Protein AF-A0A3D5YGG3-F1 (afdb_monomer_lite)

Foldseek 3Di:
DDDQDQAALAQRHGQVPAPDPQVDSRHGVQQHHPRDGPCPPDDLVRSLVVSLVVCCVVPVPCVVVSVVSSVCNCVGPVNPDD

Radius of gyration: 12.46 Å; chains: 1; bounding box: 34×26×30 Å

Sequence (82 aa):
MQKIYTQCQSCGMPLKMDKGNSGSLIYCSSCYKNGKFTYPNISLKEMQKLVNDILKKEMKRRGFFRWLAVMQIPRLERWRKK

Secondary structure (DSSP, 8-state):
-PPPPSB-TTT--BGGG--S--S-SSS-TTTEETTEES-SS--HHHHHHHHHHHHHHH-TT-HHHHHHHHHHGGGSTTT---

Structure (mmCIF, N/CA/C/O backbone):
data_AF-A0A3D5YGG3-F1
#
_entry.id   AF-A0A3D5YGG3-F1
#
loop_
_atom_site.group_PDB
_atom_site.id
_atom_site.type_symbol
_atom_site.label_atom_id
_atom_site.label_alt_id
_atom_site.label_comp_id
_atom_site.label_asym_id
_atom_site.label_entity_id
_atom_site.label_seq_id
_atom_site.pdbx_PDB_ins_code
_atom_site.Cartn_x
_atom_site.Cartn_y
_atom_site.Cartn_z
_atom_site.occupancy
_atom_site.B_iso_or_equiv
_atom_site.auth_seq_id
_atom_site.auth_comp_id
_atom_site.auth_asym_id
_atom_site.auth_atom_id
_atom_site.pdbx_PDB_model_num
ATOM 1 N N . MET A 1 1 ? -23.187 -11.003 2.049 1.00 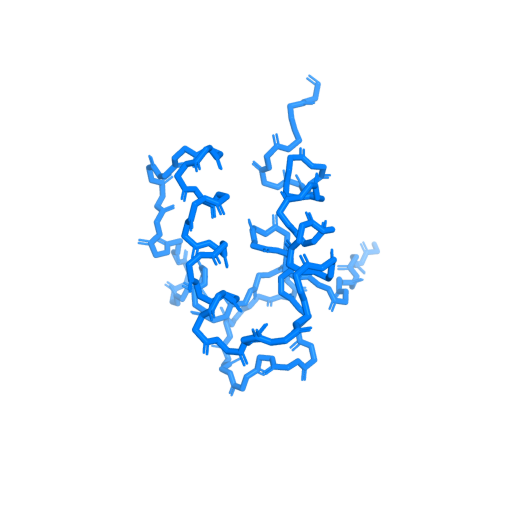45.72 1 MET A N 1
ATOM 2 C CA . MET A 1 1 ? -22.556 -10.751 0.733 1.00 45.72 1 MET A CA 1
ATOM 3 C C . MET A 1 1 ? -21.069 -10.505 0.943 1.00 45.72 1 MET A C 1
ATOM 5 O O . MET A 1 1 ? -20.727 -9.574 1.661 1.00 45.72 1 MET A O 1
ATOM 9 N N . GLN A 1 2 ? -20.188 -11.347 0.399 1.00 57.03 2 GLN A N 1
ATOM 10 C CA . GLN A 1 2 ? -18.740 -11.117 0.480 1.00 57.03 2 GLN A CA 1
ATOM 11 C C . GLN A 1 2 ? -18.362 -10.062 -0.571 1.00 57.03 2 GLN A C 1
ATOM 13 O O . GLN A 1 2 ? -18.625 -10.256 -1.755 1.00 57.03 2 GLN A O 1
ATOM 18 N N . LYS A 1 3 ? -17.816 -8.914 -0.150 1.00 65.44 3 LYS A N 1
ATOM 19 C CA . LYS A 1 3 ? -17.332 -7.885 -1.083 1.00 65.44 3 LYS A CA 1
ATOM 20 C C . LYS A 1 3 ? -16.054 -8.389 -1.748 1.00 65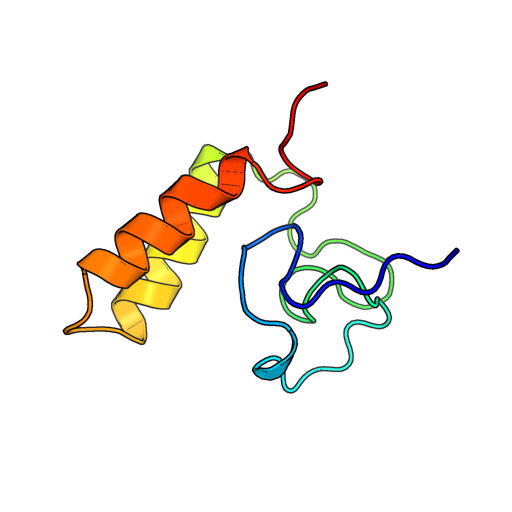.44 3 LYS A C 1
ATOM 22 O O . LYS A 1 3 ? -15.052 -8.604 -1.073 1.00 65.44 3 LYS A O 1
ATOM 27 N N . ILE A 1 4 ? -16.102 -8.577 -3.063 1.00 71.56 4 ILE A N 1
ATOM 28 C CA . ILE A 1 4 ? -14.939 -8.939 -3.875 1.00 71.56 4 ILE A CA 1
ATOM 29 C C . ILE A 1 4 ? -14.243 -7.640 -4.278 1.00 71.56 4 ILE A C 1
ATOM 31 O O . ILE A 1 4 ? -14.846 -6.792 -4.936 1.00 71.56 4 ILE A O 1
ATOM 35 N N . TYR A 1 5 ? -12.984 -7.471 -3.879 1.00 81.00 5 TYR A N 1
ATOM 36 C CA . TYR A 1 5 ? -12.194 -6.303 -4.256 1.00 81.00 5 TYR A CA 1
ATOM 37 C C . TYR A 1 5 ? -11.342 -6.630 -5.481 1.00 81.00 5 TYR A C 1
ATOM 39 O O . TYR A 1 5 ? -10.724 -7.685 -5.574 1.00 81.00 5 TYR A O 1
ATOM 47 N N . THR A 1 6 ? -11.280 -5.702 -6.432 1.00 81.75 6 THR A N 1
ATOM 48 C CA . THR A 1 6 ? -10.393 -5.799 -7.606 1.00 81.75 6 THR A CA 1
ATOM 49 C C . THR A 1 6 ? -9.000 -5.224 -7.333 1.00 81.75 6 THR A C 1
ATOM 51 O O . THR A 1 6 ? -8.050 -5.468 -8.079 1.00 81.75 6 THR A O 1
ATOM 54 N N . GLN A 1 7 ? -8.865 -4.474 -6.240 1.00 87.38 7 GLN A N 1
ATOM 55 C CA . GLN A 1 7 ? -7.661 -3.760 -5.836 1.00 87.38 7 GLN A CA 1
ATOM 56 C C . GLN A 1 7 ? -7.451 -3.840 -4.324 1.00 87.38 7 GLN A C 1
ATOM 58 O O . GLN A 1 7 ? -8.408 -3.856 -3.545 1.00 87.38 7 GLN A O 1
ATOM 63 N N . CYS A 1 8 ? -6.185 -3.841 -3.922 1.00 89.25 8 CYS A N 1
ATOM 64 C CA . CYS A 1 8 ? -5.769 -3.926 -2.536 1.00 89.25 8 CYS A CA 1
ATOM 65 C C . CYS A 1 8 ? -6.254 -2.703 -1.754 1.00 89.25 8 CYS A C 1
ATOM 67 O O . CYS A 1 8 ? -5.876 -1.571 -2.062 1.00 89.25 8 CYS A O 1
ATOM 69 N N . GLN A 1 9 ? -7.004 -2.931 -0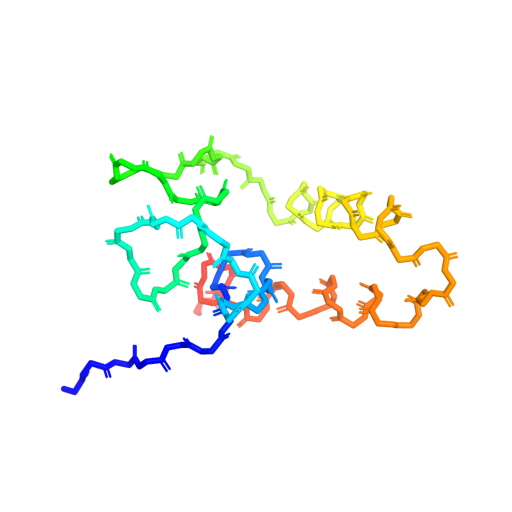.677 1.00 88.25 9 GLN A N 1
ATOM 70 C CA . GLN A 1 9 ? -7.527 -1.862 0.184 1.00 88.25 9 GLN A CA 1
ATOM 71 C C . GLN A 1 9 ? -6.480 -1.224 1.116 1.00 88.25 9 GLN A C 1
ATOM 73 O O . GLN A 1 9 ? -6.826 -0.418 1.974 1.00 88.25 9 GLN A O 1
ATOM 78 N N . SER A 1 10 ? -5.195 -1.558 0.955 1.00 87.94 10 SER A N 1
ATOM 79 C CA . SER A 1 10 ? -4.085 -0.953 1.704 1.00 87.94 10 SER A CA 1
ATOM 80 C C . SER A 1 10 ? -3.161 -0.114 0.820 1.00 87.94 10 SER A C 1
ATOM 82 O O . SER A 1 10 ? -2.786 0.988 1.215 1.00 87.94 10 SER A O 1
ATOM 84 N N . CYS A 1 11 ? -2.764 -0.627 -0.348 1.00 87.00 11 CYS A N 1
ATOM 85 C CA . CYS A 1 11 ? -1.810 0.036 -1.248 1.00 87.00 11 CYS A CA 1
ATOM 86 C C . CYS A 1 11 ? -2.412 0.490 -2.584 1.00 87.00 11 CYS A C 1
ATOM 88 O O . CYS A 1 11 ? -1.723 1.158 -3.346 1.00 87.00 11 CYS A O 1
ATOM 90 N N . GLY A 1 12 ? -3.654 0.111 -2.901 1.00 85.06 12 GLY A N 1
ATOM 91 C CA . GLY A 1 12 ? -4.284 0.415 -4.190 1.00 85.06 12 GLY A CA 1
ATOM 92 C C . GLY A 1 12 ? -3.763 -0.424 -5.361 1.00 85.06 12 GLY A C 1
ATOM 93 O O . GLY A 1 12 ? -4.147 -0.185 -6.500 1.00 85.06 12 GLY A O 1
ATOM 94 N N . MET A 1 13 ? -2.898 -1.415 -5.113 1.00 84.81 13 MET A N 1
ATOM 95 C CA . MET A 1 13 ? -2.378 -2.288 -6.167 1.00 84.81 13 MET A CA 1
ATOM 96 C C . MET A 1 13 ? -3.485 -3.209 -6.709 1.00 84.81 13 MET A C 1
ATOM 98 O O . MET A 1 13 ? -4.221 -3.789 -5.905 1.00 84.81 13 MET A O 1
ATOM 102 N N . PRO A 1 14 ? -3.602 -3.403 -8.035 1.00 84.38 14 PRO A N 1
ATOM 103 C CA . PRO A 1 14 ? -4.555 -4.347 -8.610 1.00 84.38 14 PRO A CA 1
ATOM 104 C C . PRO A 1 14 ? -4.281 -5.766 -8.105 1.00 84.38 14 PRO A C 1
ATOM 106 O O . PRO A 1 14 ? -3.190 -6.295 -8.311 1.00 84.38 14 PRO A O 1
ATOM 109 N N . LEU A 1 15 ? -5.274 -6.408 -7.484 1.00 82.62 15 LEU A N 1
ATOM 110 C CA . LEU A 1 15 ? -5.110 -7.770 -6.952 1.00 82.62 15 LEU A CA 1
ATOM 111 C C . LEU A 1 15 ? -4.896 -8.790 -8.076 1.00 82.62 15 LEU A C 1
ATOM 113 O O . LEU A 1 15 ? -4.201 -9.775 -7.888 1.00 82.62 15 LEU A O 1
ATOM 117 N N . LYS A 1 16 ? -5.389 -8.500 -9.286 1.00 78.81 16 LYS A N 1
ATOM 118 C CA . LYS A 1 16 ? -5.128 -9.303 -10.491 1.00 78.81 16 LYS A CA 1
ATOM 119 C C . LYS A 1 16 ? -3.638 -9.385 -10.864 1.00 78.81 16 LYS A C 1
ATOM 121 O O . LYS A 1 16 ? -3.239 -10.325 -11.540 1.00 78.81 16 LYS A O 1
ATOM 126 N N . MET A 1 17 ? -2.832 -8.391 -10.483 1.00 74.19 17 MET A N 1
ATOM 127 C CA . MET A 1 17 ? -1.385 -8.389 -10.740 1.00 74.19 17 MET A CA 1
ATOM 128 C C . MET A 1 17 ? -0.582 -9.017 -9.599 1.00 74.19 17 MET A C 1
ATOM 130 O O . MET A 1 17 ? 0.616 -9.252 -9.760 1.00 74.19 17 MET A O 1
ATOM 134 N N . ASP A 1 18 ? -1.216 -9.275 -8.456 1.00 78.88 18 ASP A N 1
ATOM 135 C CA . ASP A 1 18 ? -0.562 -9.922 -7.332 1.00 78.88 18 ASP A CA 1
ATOM 136 C C . ASP A 1 18 ? -0.337 -11.400 -7.659 1.00 78.88 18 ASP A C 1
ATOM 138 O O . ASP A 1 18 ? -1.274 -12.153 -7.909 1.00 78.88 18 ASP A O 1
ATOM 142 N N . LYS A 1 19 ? 0.931 -11.809 -7.687 1.00 69.50 19 LYS A N 1
ATOM 143 C CA . LYS A 1 19 ? 1.324 -13.204 -7.928 1.00 69.50 19 LYS A CA 1
ATOM 144 C C . LYS A 1 19 ? 1.359 -14.028 -6.639 1.00 69.50 19 LYS A C 1
ATOM 146 O O . LYS A 1 19 ? 1.585 -15.233 -6.700 1.00 69.50 19 LYS A O 1
ATOM 151 N N . GLY A 1 20 ? 1.211 -13.389 -5.477 1.00 67.31 20 GLY A N 1
ATOM 152 C CA . GLY A 1 20 ? 1.278 -14.056 -4.182 1.00 67.31 20 GLY A CA 1
ATOM 153 C C . GLY A 1 20 ? -0.093 -14.477 -3.662 1.00 67.31 20 GLY A C 1
ATOM 154 O O . GLY A 1 20 ? -1.106 -13.841 -3.935 1.00 67.31 20 GLY A O 1
ATOM 155 N N . ASN A 1 21 ? -0.118 -15.527 -2.843 1.00 67.69 21 ASN A N 1
ATOM 156 C CA . ASN A 1 21 ? -1.306 -15.886 -2.078 1.00 67.69 21 ASN A CA 1
ATOM 157 C C . ASN A 1 21 ? -1.314 -15.080 -0.768 1.00 67.69 21 ASN A C 1
ATOM 159 O O . ASN A 1 21 ? -0.617 -15.426 0.185 1.00 67.69 21 ASN A O 1
ATOM 163 N N . SER A 1 22 ? -2.052 -13.969 -0.728 1.00 66.00 22 SER A N 1
ATOM 164 C CA . SER A 1 22 ? -2.164 -13.126 0.474 1.00 66.00 22 SER A CA 1
ATOM 165 C C . SER A 1 22 ? -3.014 -13.762 1.582 1.00 66.00 22 SER A C 1
ATOM 167 O O . SER A 1 22 ? -3.026 -13.269 2.710 1.00 66.00 22 SER A O 1
ATOM 169 N N . GLY A 1 23 ? -3.754 -14.834 1.266 1.00 65.94 23 GLY A N 1
ATOM 170 C CA . GLY A 1 23 ? -4.755 -15.417 2.160 1.00 65.94 23 GLY A CA 1
ATOM 171 C C . GLY A 1 23 ? -5.944 -14.486 2.426 1.00 65.94 23 GLY A C 1
ATOM 172 O O . GLY A 1 23 ? -6.730 -14.748 3.332 1.00 65.94 23 GLY A O 1
ATOM 173 N N . SER A 1 24 ? -6.078 -13.387 1.670 1.00 73.81 24 SER A N 1
ATOM 174 C CA . SER A 1 24 ? -7.163 -12.418 1.823 1.00 73.81 24 SER A CA 1
ATOM 175 C C . SER A 1 24 ? -7.678 -11.936 0.464 1.00 73.81 24 SER A C 1
ATOM 177 O O . SER A 1 24 ? -6.903 -11.621 -0.432 1.00 73.81 24 SER A O 1
ATOM 179 N N . LEU A 1 25 ? -8.996 -11.799 0.319 1.00 77.69 25 LEU A N 1
ATOM 180 C CA . LEU A 1 25 ? -9.625 -11.256 -0.899 1.00 77.69 25 LEU A CA 1
ATOM 181 C C . LEU A 1 25 ? -9.595 -9.714 -0.962 1.00 77.69 25 LEU A C 1
ATOM 183 O O . LEU A 1 25 ? -10.160 -9.112 -1.872 1.00 77.69 25 LEU A O 1
ATOM 187 N N . ILE A 1 26 ? -8.978 -9.072 0.034 1.00 86.06 26 ILE A N 1
ATOM 188 C CA . ILE A 1 26 ? -9.041 -7.623 0.275 1.00 86.06 26 ILE A CA 1
ATOM 189 C C . ILE A 1 26 ? -7.659 -6.972 0.114 1.00 86.06 26 ILE A C 1
ATOM 191 O O . ILE A 1 26 ? -7.552 -5.832 -0.351 1.00 86.06 26 ILE A O 1
ATOM 195 N N . TYR A 1 27 ? -6.589 -7.683 0.482 1.00 88.88 27 TYR A N 1
ATOM 196 C CA . TYR A 1 27 ? -5.224 -7.165 0.498 1.00 88.88 27 TYR A CA 1
ATOM 197 C C . TYR A 1 27 ? -4.289 -8.013 -0.362 1.00 88.88 27 TYR A C 1
ATOM 199 O O . TYR A 1 27 ? -4.487 -9.214 -0.526 1.00 88.88 27 TYR A O 1
ATOM 207 N N . CYS A 1 28 ? -3.247 -7.376 -0.896 1.00 87.62 28 CYS A N 1
ATOM 208 C CA . CYS A 1 28 ? -2.196 -8.076 -1.624 1.00 87.62 28 CYS A CA 1
ATOM 209 C C . CYS A 1 28 ? -1.184 -8.726 -0.674 1.00 87.62 28 CYS A C 1
ATOM 211 O O . CYS A 1 28 ? -1.021 -8.300 0.475 1.00 87.62 28 CYS A O 1
ATOM 213 N N . SER A 1 29 ? -0.447 -9.699 -1.196 1.00 86.12 29 SER A N 1
ATOM 214 C CA . SER A 1 29 ? 0.548 -10.516 -0.498 1.00 86.12 29 SER A CA 1
ATOM 215 C C . SER A 1 29 ? 1.693 -9.697 0.101 1.00 86.12 29 SER A C 1
ATOM 217 O O . SER A 1 29 ? 2.291 -10.087 1.102 1.00 86.12 29 SER A O 1
ATOM 219 N N . SER A 1 30 ? 1.982 -8.527 -0.475 1.00 85.00 30 SER A N 1
ATOM 220 C CA . SER A 1 30 ? 2.997 -7.605 0.043 1.00 85.00 30 SER A CA 1
ATOM 221 C C . SER A 1 30 ? 2.506 -6.782 1.233 1.00 85.00 30 SER A C 1
ATOM 223 O O . SER A 1 30 ? 3.318 -6.386 2.063 1.00 85.00 30 SER A O 1
ATOM 225 N N . CYS A 1 31 ? 1.202 -6.497 1.315 1.00 86.69 31 CYS A N 1
ATOM 226 C CA . CYS A 1 31 ? 0.609 -5.720 2.410 1.00 86.69 31 CYS A CA 1
ATOM 227 C C . CYS A 1 31 ? 0.127 -6.607 3.556 1.00 86.69 31 CYS A C 1
ATOM 229 O O . CYS A 1 31 ? 0.131 -6.171 4.707 1.00 86.69 31 CYS A O 1
ATOM 231 N N . TYR A 1 32 ? -0.319 -7.820 3.239 1.00 86.75 32 TYR A N 1
ATOM 232 C CA . TYR A 1 32 ? -0.888 -8.761 4.188 1.00 86.75 32 TYR A CA 1
ATOM 233 C C . TYR A 1 32 ? -0.382 -10.165 3.874 1.00 86.75 32 TYR A C 1
ATOM 235 O O . TYR A 1 32 ? -0.584 -10.680 2.773 1.00 86.75 32 TYR A O 1
ATOM 243 N N . LYS A 1 33 ? 0.307 -10.766 4.844 1.00 85.69 33 LYS A N 1
ATOM 244 C CA . LYS A 1 33 ? 0.923 -12.086 4.712 1.00 85.69 33 LYS A CA 1
ATOM 245 C C . LYS A 1 33 ? 0.767 -12.849 6.020 1.00 85.69 33 LYS A C 1
ATOM 247 O O . LYS A 1 33 ? 0.961 -12.284 7.093 1.00 85.69 33 LYS A O 1
ATOM 252 N N . ASN A 1 34 ? 0.426 -14.133 5.933 1.00 81.75 34 ASN A N 1
ATOM 253 C CA . ASN A 1 34 ? 0.274 -15.028 7.088 1.00 81.75 34 ASN A CA 1
ATOM 254 C C . ASN A 1 34 ? -0.647 -14.458 8.190 1.00 81.75 34 ASN A C 1
ATOM 256 O O . ASN A 1 34 ? -0.338 -14.546 9.376 1.00 81.75 34 ASN A O 1
ATOM 260 N N . GLY A 1 35 ? -1.755 -13.816 7.804 1.00 82.56 35 GLY A N 1
ATOM 261 C CA . GLY A 1 35 ? -2.726 -13.273 8.760 1.00 82.56 35 GLY A CA 1
ATOM 262 C C . GLY A 1 35 ? -2.313 -11.961 9.443 1.00 82.56 35 GLY A C 1
ATOM 263 O O . GLY A 1 35 ? -3.009 -11.500 10.349 1.00 82.56 35 GLY A O 1
ATOM 264 N N . LYS A 1 36 ? -1.199 -11.335 9.038 1.00 87.19 36 LYS A N 1
ATOM 265 C CA . LYS A 1 36 ? -0.717 -10.072 9.615 1.00 87.19 36 LYS A CA 1
ATOM 266 C C . LYS A 1 36 ? -0.358 -9.065 8.527 1.00 87.19 36 LYS A C 1
ATOM 268 O O . LYS A 1 36 ? 0.112 -9.420 7.446 1.00 87.19 36 LYS A O 1
ATOM 273 N N . PHE A 1 37 ? -0.553 -7.782 8.829 1.00 88.19 37 PHE A N 1
ATOM 274 C CA . PHE A 1 37 ? -0.004 -6.719 7.996 1.00 88.19 37 PHE A CA 1
ATOM 275 C C . PHE A 1 37 ? 1.517 -6.710 8.129 1.00 88.19 37 PHE A C 1
ATOM 277 O O . PHE A 1 37 ? 2.037 -6.731 9.242 1.00 88.19 37 PHE A O 1
ATOM 284 N N . THR A 1 38 ? 2.225 -6.625 7.005 1.00 87.19 38 THR A N 1
ATOM 285 C CA . THR A 1 38 ? 3.687 -6.429 6.983 1.00 87.19 38 THR A CA 1
ATOM 286 C C . THR A 1 38 ? 4.088 -5.113 7.637 1.00 87.19 38 THR A C 1
ATOM 288 O O . THR A 1 38 ? 5.129 -5.025 8.277 1.00 87.19 38 THR A O 1
ATOM 291 N N . TYR A 1 39 ? 3.224 -4.105 7.521 1.00 86.50 39 TYR A N 1
ATOM 292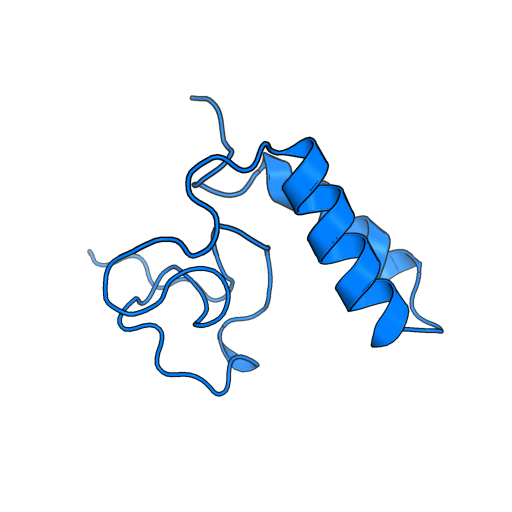 C CA . TYR A 1 39 ? 3.433 -2.783 8.091 1.00 86.50 39 TYR A CA 1
ATOM 293 C C . TYR A 1 39 ? 2.223 -2.372 8.937 1.00 86.50 39 TYR A C 1
ATOM 295 O O . TYR A 1 39 ? 1.352 -1.666 8.432 1.00 86.50 39 TYR A O 1
ATOM 303 N N . PRO A 1 40 ? 2.094 -2.832 10.193 1.00 85.81 40 PRO A N 1
ATOM 304 C CA . PRO A 1 40 ? 0.939 -2.509 11.032 1.00 85.81 40 PRO A CA 1
ATOM 305 C C . PRO A 1 40 ? 0.945 -1.047 11.504 1.00 85.81 40 PRO A C 1
ATOM 307 O O . PRO A 1 40 ? -0.107 -0.419 11.524 1.00 85.81 40 PRO A O 1
ATOM 310 N N . ASN A 1 41 ? 2.128 -0.489 11.781 1.00 87.62 41 ASN A N 1
ATOM 311 C CA . ASN A 1 41 ? 2.308 0.859 12.339 1.00 87.62 41 ASN A CA 1
ATOM 312 C C . ASN A 1 41 ? 2.570 1.947 11.287 1.00 87.62 41 ASN A C 1
ATOM 314 O O . ASN A 1 41 ? 2.880 3.079 11.644 1.00 87.62 41 ASN A O 1
ATOM 318 N N . ILE A 1 42 ? 2.495 1.614 9.997 1.00 89.88 42 ILE A N 1
ATOM 319 C CA . ILE A 1 42 ? 2.752 2.595 8.941 1.00 89.88 42 ILE A CA 1
ATOM 320 C C . ILE A 1 42 ? 1.645 3.644 8.913 1.00 89.88 42 ILE A C 1
ATOM 322 O O . ILE A 1 42 ? 0.459 3.324 9.023 1.00 89.88 42 ILE A O 1
ATOM 326 N N . SER A 1 43 ? 2.027 4.903 8.753 1.00 90.25 43 SER A N 1
ATOM 327 C CA . SER A 1 43 ? 1.086 5.999 8.549 1.00 90.25 43 SER A CA 1
ATOM 328 C C . SER A 1 43 ? 0.640 6.085 7.086 1.00 90.25 43 SER A C 1
ATOM 330 O O . SER A 1 43 ? 1.307 5.596 6.173 1.00 90.25 43 SER A O 1
ATOM 332 N N . LEU A 1 44 ? -0.473 6.781 6.831 1.00 89.00 44 LEU A N 1
ATOM 333 C CA . LEU A 1 44 ? -0.949 7.036 5.468 1.00 89.00 44 LEU A CA 1
ATOM 334 C C . LEU A 1 44 ? 0.146 7.670 4.593 1.00 89.00 44 LEU A C 1
ATOM 336 O O . LEU A 1 44 ? 0.366 7.234 3.465 1.00 89.00 44 LEU A O 1
ATOM 340 N N . LYS A 1 45 ? 0.834 8.696 5.109 1.00 89.94 45 LYS A N 1
ATOM 341 C CA . LYS A 1 45 ? 1.874 9.419 4.362 1.00 89.94 45 LYS A CA 1
ATOM 342 C C . LYS A 1 45 ? 3.051 8.510 4.013 1.00 89.94 45 LYS A C 1
ATOM 344 O O . LYS A 1 45 ? 3.566 8.572 2.899 1.00 89.94 45 LYS A O 1
ATOM 349 N N . GLU A 1 46 ? 3.459 7.649 4.939 1.00 91.00 46 GLU A N 1
ATOM 350 C CA . GLU A 1 46 ? 4.520 6.671 4.687 1.00 91.00 46 GLU A CA 1
ATOM 351 C C . GLU A 1 46 ? 4.082 5.625 3.666 1.00 91.00 46 GLU A C 1
ATOM 353 O O . GLU A 1 46 ? 4.849 5.310 2.759 1.00 91.00 46 GLU A O 1
ATOM 358 N N . MET A 1 47 ? 2.834 5.153 3.738 1.00 90.50 47 MET A N 1
ATOM 359 C CA . MET A 1 47 ? 2.285 4.229 2.746 1.00 90.50 47 MET A CA 1
ATOM 360 C C . MET A 1 47 ? 2.243 4.867 1.353 1.00 90.50 47 MET A C 1
ATOM 362 O O . MET A 1 47 ? 2.639 4.240 0.372 1.00 90.50 47 MET A O 1
ATOM 366 N N . GLN A 1 48 ? 1.817 6.130 1.263 1.00 90.75 48 GLN A N 1
ATOM 367 C CA . GLN A 1 48 ? 1.848 6.904 0.024 1.00 90.75 48 GLN A CA 1
ATOM 368 C C . GLN A 1 48 ? 3.263 6.998 -0.536 1.00 90.75 48 GLN A C 1
ATOM 370 O O . GLN A 1 48 ? 3.458 6.736 -1.721 1.00 90.75 48 GLN A O 1
ATOM 375 N N . LYS A 1 49 ? 4.253 7.320 0.303 1.00 91.50 49 LYS A N 1
ATOM 376 C CA . LYS A 1 49 ? 5.659 7.397 -0.107 1.00 91.50 49 LYS A CA 1
ATOM 377 C C . LYS A 1 49 ? 6.180 6.042 -0.593 1.00 91.50 49 LYS A C 1
ATOM 379 O O . LYS A 1 49 ? 6.780 5.978 -1.659 1.00 91.50 49 LYS A O 1
ATOM 384 N N . LEU A 1 50 ? 5.874 4.967 0.129 1.00 89.75 50 LEU A N 1
ATOM 385 C CA . LEU A 1 50 ? 6.282 3.604 -0.207 1.00 89.75 50 LEU A CA 1
ATOM 386 C C . LEU A 1 50 ? 5.701 3.163 -1.557 1.00 89.75 50 LEU A C 1
ATOM 388 O O . LEU A 1 50 ? 6.445 2.730 -2.435 1.00 89.75 50 LEU A O 1
ATOM 392 N N . VAL A 1 51 ? 4.390 3.328 -1.763 1.00 88.44 51 VAL A N 1
ATOM 393 C CA . VAL A 1 51 ? 3.738 3.011 -3.046 1.00 88.44 51 VAL A CA 1
ATOM 394 C C . VAL A 1 51 ? 4.311 3.874 -4.168 1.00 88.44 51 VAL A C 1
ATOM 396 O O . VAL A 1 51 ? 4.600 3.373 -5.252 1.00 88.44 51 VAL A O 1
ATOM 399 N N . ASN A 1 52 ? 4.536 5.159 -3.901 1.00 89.00 52 ASN A N 1
ATOM 400 C CA . ASN A 1 52 ? 5.127 6.082 -4.859 1.00 89.00 52 ASN A CA 1
ATOM 401 C C . ASN A 1 52 ? 6.543 5.665 -5.283 1.00 89.00 52 ASN A C 1
ATOM 403 O O . ASN A 1 52 ? 6.872 5.778 -6.463 1.00 89.00 52 ASN A O 1
ATOM 407 N N . ASP A 1 53 ? 7.364 5.180 -4.352 1.00 89.19 53 ASP A N 1
ATOM 408 C CA . ASP A 1 53 ? 8.729 4.716 -4.617 1.00 89.19 53 ASP A CA 1
ATOM 409 C C . ASP A 1 53 ? 8.745 3.394 -5.394 1.00 89.19 53 ASP A C 1
ATOM 411 O O . ASP A 1 53 ? 9.518 3.258 -6.347 1.00 89.19 53 ASP A O 1
ATOM 415 N N . ILE A 1 54 ? 7.856 2.450 -5.062 1.00 86.31 54 ILE A N 1
ATOM 416 C CA . ILE A 1 54 ? 7.679 1.203 -5.828 1.00 86.31 54 ILE A CA 1
ATOM 417 C C . ILE A 1 54 ? 7.254 1.527 -7.264 1.00 86.31 54 ILE A C 1
ATOM 419 O O . ILE A 1 54 ? 7.911 1.118 -8.223 1.00 86.31 54 ILE A O 1
ATOM 423 N N . LEU A 1 55 ? 6.211 2.344 -7.424 1.00 85.06 55 LEU A N 1
ATOM 424 C CA . LEU A 1 55 ? 5.714 2.748 -8.738 1.00 85.06 55 LEU A CA 1
ATOM 425 C C . LEU A 1 55 ? 6.735 3.584 -9.513 1.00 85.06 55 LEU A C 1
ATOM 427 O O . LEU A 1 55 ? 6.779 3.506 -10.735 1.00 85.06 55 LEU A O 1
ATOM 431 N N . LYS A 1 56 ? 7.582 4.373 -8.844 1.00 85.94 56 LYS A N 1
ATOM 432 C CA . LYS A 1 56 ? 8.670 5.111 -9.504 1.00 85.94 56 LYS A CA 1
ATOM 433 C C . LYS A 1 56 ? 9.719 4.160 -10.088 1.00 85.94 56 LYS A C 1
ATOM 435 O O . LYS A 1 56 ? 10.250 4.445 -11.162 1.00 85.94 56 LYS A O 1
ATOM 440 N N . LYS A 1 57 ? 10.007 3.044 -9.409 1.00 83.75 57 LYS A N 1
ATOM 441 C CA . LYS A 1 57 ? 10.927 2.008 -9.904 1.00 83.75 57 LYS A CA 1
ATOM 442 C C . LYS A 1 57 ? 10.332 1.236 -11.084 1.00 83.75 57 LYS A C 1
ATOM 444 O O . LYS A 1 57 ? 11.036 1.038 -12.071 1.00 83.75 57 LYS A O 1
ATOM 449 N N . GLU A 1 58 ? 9.054 0.864 -11.017 1.00 80.44 58 GLU A N 1
ATOM 450 C CA . GLU A 1 58 ? 8.397 0.077 -12.075 1.00 80.44 58 GLU A CA 1
ATOM 451 C C . GLU A 1 58 ? 7.921 0.914 -13.275 1.00 80.44 58 GLU A C 1
ATOM 453 O O . GLU A 1 58 ? 8.052 0.501 -14.426 1.00 80.44 58 GLU A O 1
ATOM 458 N N . MET A 1 59 ? 7.383 2.115 -13.044 1.00 71.50 59 MET A N 1
ATOM 459 C CA . MET A 1 59 ? 6.681 2.924 -14.048 1.00 71.50 59 MET A CA 1
ATOM 460 C C 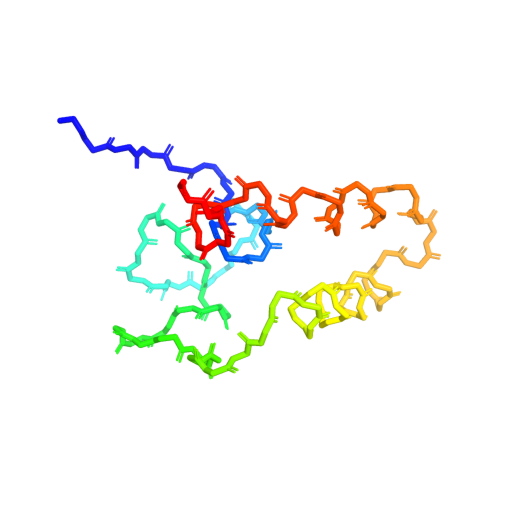. MET A 1 59 ? 7.432 4.211 -14.423 1.00 71.50 59 MET A C 1
ATOM 462 O O . MET A 1 59 ? 6.837 5.291 -14.479 1.00 71.50 59 MET A O 1
ATOM 466 N N . LYS A 1 60 ? 8.728 4.096 -14.758 1.00 65.69 60 LYS A N 1
ATOM 467 C CA . LYS A 1 60 ? 9.641 5.209 -15.125 1.00 65.69 60 LYS A CA 1
ATOM 468 C C . LYS A 1 60 ? 9.071 6.273 -16.093 1.00 65.69 60 LYS A C 1
ATOM 470 O O . LYS A 1 60 ? 9.549 7.399 -16.074 1.00 65.69 60 LYS A O 1
ATOM 475 N N . ARG A 1 61 ? 8.060 5.956 -16.921 1.00 58.06 61 ARG A N 1
ATOM 476 C CA . ARG A 1 61 ? 7.429 6.872 -17.905 1.00 58.06 61 ARG A CA 1
ATOM 477 C C . ARG A 1 61 ? 5.948 7.218 -17.665 1.00 58.06 61 ARG A C 1
ATOM 479 O O . ARG A 1 61 ? 5.373 7.954 -18.458 1.00 58.06 61 ARG A O 1
ATOM 486 N N . ARG A 1 62 ? 5.302 6.717 -16.603 1.00 69.56 62 ARG A N 1
ATOM 487 C CA . ARG A 1 62 ? 3.848 6.883 -16.360 1.00 69.56 62 ARG A CA 1
ATOM 488 C C . ARG A 1 62 ? 3.551 7.653 -15.065 1.00 69.56 62 ARG A C 1
ATOM 490 O O . ARG A 1 62 ? 2.809 7.197 -14.198 1.00 69.56 62 ARG A O 1
ATOM 497 N N . GLY A 1 63 ? 4.122 8.855 -14.947 1.00 75.56 63 GLY A N 1
ATOM 498 C CA . GLY A 1 63 ? 3.987 9.715 -13.761 1.00 75.56 63 GLY A CA 1
ATOM 499 C C . GLY A 1 63 ? 2.539 10.044 -13.372 1.00 75.56 63 GLY A C 1
ATOM 500 O O . GLY A 1 63 ? 2.228 10.069 -12.184 1.00 75.56 63 GLY A O 1
ATOM 501 N N . PHE A 1 64 ? 1.646 10.209 -14.353 1.00 82.81 64 PHE A N 1
ATOM 502 C CA . PHE A 1 64 ? 0.218 10.449 -14.117 1.00 82.81 64 PHE A CA 1
ATOM 503 C C . PHE A 1 64 ? -0.471 9.277 -13.399 1.00 82.81 64 PHE A C 1
ATOM 505 O O . PHE A 1 64 ? -1.123 9.475 -12.378 1.00 82.81 64 PHE A O 1
ATOM 512 N N . PHE A 1 65 ? -0.256 8.039 -13.859 1.00 82.00 65 PHE A N 1
ATOM 513 C CA . PHE A 1 65 ? -0.807 6.842 -13.209 1.00 82.00 65 PHE A CA 1
ATOM 514 C C . PHE A 1 65 ? -0.259 6.652 -11.794 1.00 82.00 65 PHE A C 1
ATOM 516 O O . PHE A 1 65 ? -1.006 6.297 -10.885 1.00 82.00 65 PHE A O 1
ATOM 523 N N . ARG A 1 66 ? 1.031 6.946 -11.589 1.00 84.81 66 ARG A N 1
ATOM 524 C CA . ARG A 1 66 ? 1.642 6.947 -10.255 1.00 84.81 66 ARG A CA 1
ATOM 525 C C . ARG A 1 66 ? 0.944 7.933 -9.321 1.00 84.81 66 ARG A C 1
ATOM 527 O O . ARG A 1 66 ? 0.622 7.580 -8.191 1.00 84.81 66 ARG A O 1
ATOM 534 N N . TRP A 1 67 ? 0.704 9.153 -9.791 1.00 85.81 67 TRP A N 1
ATOM 535 C CA . TRP A 1 67 ? 0.008 10.170 -9.009 1.00 85.81 67 TRP A CA 1
ATOM 536 C C . TRP A 1 67 ? -1.427 9.747 -8.671 1.00 85.81 67 TRP A C 1
ATOM 538 O O . TRP A 1 67 ? -1.807 9.806 -7.503 1.00 85.81 67 TRP A O 1
ATOM 548 N N . LEU A 1 68 ? -2.182 9.223 -9.644 1.00 87.25 68 LEU A N 1
ATOM 549 C CA . LEU A 1 68 ? -3.528 8.685 -9.414 1.00 87.25 68 LEU A CA 1
ATOM 550 C C . LEU A 1 68 ? -3.538 7.581 -8.347 1.00 87.25 68 LEU A C 1
ATOM 552 O O . LEU A 1 68 ? -4.355 7.627 -7.428 1.00 87.25 68 LEU A O 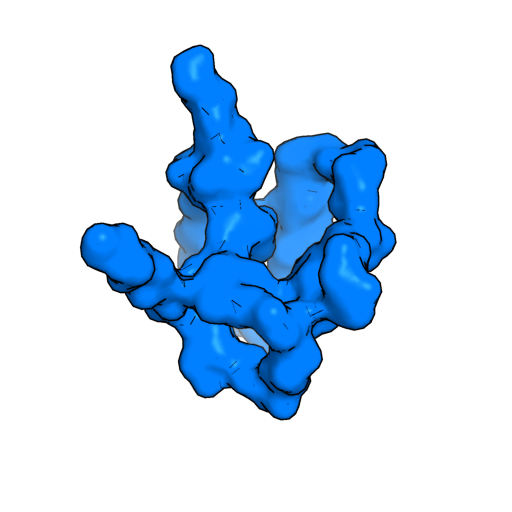1
ATOM 556 N N . ALA A 1 69 ? -2.598 6.634 -8.429 1.00 86.50 69 ALA A N 1
ATOM 557 C CA . ALA A 1 69 ? -2.483 5.535 -7.474 1.00 86.50 69 ALA A CA 1
ATOM 558 C C . ALA A 1 69 ? -2.214 6.037 -6.046 1.00 86.50 69 ALA A C 1
ATOM 560 O O . ALA A 1 69 ? -2.816 5.551 -5.094 1.00 86.50 69 ALA A O 1
ATOM 561 N N . VAL A 1 70 ? -1.356 7.047 -5.878 1.00 89.00 70 VAL A N 1
ATOM 562 C CA . VAL A 1 70 ? -1.057 7.635 -4.561 1.00 89.00 70 VAL A CA 1
ATOM 563 C C . VAL A 1 70 ? -2.239 8.455 -4.021 1.00 89.00 70 VAL A C 1
ATOM 565 O O . VAL A 1 70 ? -2.531 8.411 -2.821 1.00 89.00 70 VAL A O 1
ATOM 568 N N . MET A 1 71 ? -2.947 9.170 -4.899 1.00 88.12 71 MET A N 1
ATOM 569 C CA . MET A 1 71 ? -4.113 9.995 -4.553 1.00 88.12 71 MET A CA 1
ATOM 570 C C . MET A 1 71 ? -5.310 9.163 -4.078 1.00 88.12 71 MET A C 1
ATOM 572 O O . MET A 1 71 ? -6.071 9.620 -3.227 1.00 88.12 71 MET A O 1
ATOM 576 N N . GLN A 1 72 ? -5.484 7.937 -4.580 1.00 89.38 72 GLN A N 1
ATOM 577 C CA . GLN A 1 72 ? -6.582 7.070 -4.139 1.00 89.38 72 GLN A CA 1
ATOM 578 C C . GLN A 1 72 ? -6.336 6.374 -2.790 1.00 89.38 72 GLN A C 1
ATOM 580 O O . GLN A 1 72 ? -7.307 5.965 -2.159 1.00 89.38 72 GLN A O 1
ATOM 585 N N . ILE A 1 73 ? -5.083 6.245 -2.324 1.00 89.75 73 ILE A N 1
ATOM 586 C CA . ILE A 1 73 ? -4.733 5.577 -1.052 1.00 89.75 73 ILE A CA 1
ATOM 587 C C . ILE A 1 73 ? -5.581 6.061 0.139 1.00 89.75 73 ILE A C 1
ATOM 589 O O . ILE A 1 73 ? -6.163 5.209 0.808 1.00 89.75 73 ILE A O 1
ATOM 593 N N . PRO A 1 74 ? -5.744 7.374 0.402 1.00 88.94 74 PRO A N 1
ATOM 594 C CA . PRO A 1 74 ? -6.586 7.861 1.503 1.00 88.94 74 PRO A CA 1
ATOM 595 C C . PRO A 1 74 ? -8.066 7.485 1.407 1.00 88.94 74 PRO A C 1
ATOM 597 O O . PRO A 1 74 ? -8.769 7.547 2.412 1.00 88.94 74 PRO A O 1
ATOM 600 N N . ARG A 1 75 ? -8.556 7.090 0.227 1.00 86.62 75 ARG A N 1
ATOM 601 C CA . ARG A 1 75 ? -9.954 6.679 0.019 1.00 86.62 75 ARG A CA 1
ATOM 602 C C . ARG A 1 75 ? -10.169 5.180 0.248 1.00 86.62 75 ARG A C 1
ATOM 604 O O . ARG A 1 75 ? -11.319 4.747 0.293 1.00 86.62 75 ARG A O 1
ATOM 611 N N . LEU A 1 76 ? -9.095 4.396 0.372 1.00 89.31 76 LEU A N 1
ATOM 612 C CA . LEU A 1 76 ? -9.164 2.949 0.590 1.00 89.31 76 LEU A CA 1
ATOM 613 C C . LEU A 1 76 ? -9.648 2.619 2.001 1.00 89.31 76 LEU A C 1
ATOM 615 O O . LEU A 1 76 ? -9.400 3.377 2.936 1.00 89.31 76 LEU A O 1
ATOM 619 N N . GLU A 1 77 ? -10.282 1.458 2.178 1.00 86.00 77 GLU A N 1
ATOM 620 C CA . GLU A 1 77 ? -10.911 1.094 3.456 1.00 86.00 77 GLU A CA 1
ATOM 621 C C . GLU A 1 77 ? -9.962 1.101 4.657 1.00 86.00 77 GLU A C 1
ATOM 623 O O . GLU A 1 77 ? -10.390 1.478 5.743 1.00 86.00 77 GLU A O 1
ATOM 628 N N . ARG A 1 78 ? -8.677 0.768 4.469 1.00 85.12 78 ARG A N 1
ATOM 629 C CA . ARG A 1 78 ? -7.682 0.815 5.552 1.00 85.12 78 ARG A CA 1
ATOM 630 C C . ARG A 1 78 ? -7.450 2.229 6.093 1.00 85.12 78 ARG A C 1
ATOM 632 O O . ARG A 1 78 ? -7.136 2.395 7.267 1.00 85.12 78 ARG A O 1
ATOM 639 N N . TRP A 1 79 ? -7.549 3.232 5.226 1.00 88.00 79 TRP A N 1
ATOM 640 C CA . TRP A 1 79 ? -7.160 4.613 5.519 1.00 88.00 79 TRP A CA 1
ATOM 641 C C . TRP A 1 79 ? -8.337 5.570 5.627 1.00 88.00 79 TRP A C 1
ATOM 643 O O . TRP A 1 79 ? -8.188 6.672 6.157 1.00 88.00 79 TRP A O 1
ATOM 653 N N . ARG A 1 80 ? -9.497 5.158 5.114 1.00 83.25 80 ARG A N 1
ATOM 654 C CA . ARG A 1 80 ? -10.731 5.921 5.158 1.00 83.25 80 ARG A CA 1
ATOM 655 C C . ARG A 1 80 ? -11.139 6.105 6.618 1.00 83.25 80 ARG A C 1
ATOM 657 O O . ARG A 1 80 ? -11.713 5.205 7.226 1.00 83.25 80 ARG A O 1
ATOM 664 N N . LYS A 1 81 ? -10.846 7.284 7.168 1.00 64.31 81 LYS A N 1
ATOM 665 C CA . LYS A 1 81 ? -11.453 7.751 8.416 1.00 64.31 81 LYS A CA 1
ATOM 666 C C . LYS A 1 81 ? -12.955 7.891 8.164 1.00 64.31 81 LYS A C 1
ATOM 668 O O . LYS A 1 81 ? -13.346 8.508 7.174 1.00 64.31 81 LYS A O 1
ATOM 673 N N . LYS A 1 82 ? -13.750 7.204 8.978 1.00 52.44 82 LYS A N 1
ATOM 674 C CA . LYS A 1 82 ? -15.211 7.267 8.940 1.00 52.44 82 LYS A CA 1
ATOM 675 C C . LYS A 1 82 ? -15.687 8.574 9.560 1.00 52.44 82 LYS A C 1
ATOM 677 O O . LYS A 1 82 ? -14.991 9.039 10.490 1.00 52.44 82 LYS A O 1
#

pLDDT: mean 81.82, std 9.71, range [45.72, 91.5]